Protein AF-X1Q9P7-F1 (afdb_monomer_lite)

Secondary structure (DSSP, 8-state):
----GGG-PBPSS-SSGGG-B----SHHHHHHHHHHHHHTT----EEEEEEEEEETTEEEEEEEEEE-SS--HHHHHHHHHHHHHHTTPPPPPP---PPPHHHHHHHHHTGGGGGG-------

Foldseek 3Di:
DPDDPQFWAADPDAPDPVRGTFAADCVVVQVVVVVVCVVVVNQFDWDKDWDWHDTPVDIDIDIDIDGGDDDDPVRVLVVQQVVCVVVVHPGDDDDDDDDDPVNVVVLCVVVVRPPPDPPPPDD

Radius of gyration: 16.16 Å; chains: 1; bounding box: 34×34×45 Å

Organism: NCBI:txid412755

pLDDT: mean 74.25, std 16.22, range [24.75, 91.44]

Structure (mmCIF, N/CA/C/O backbone):
data_AF-X1Q9P7-F1
#
_entry.id   AF-X1Q9P7-F1
#
loop_
_atom_site.group_PDB
_atom_site.id
_atom_site.type_symbol
_atom_site.label_atom_id
_atom_site.label_alt_id
_atom_site.label_comp_id
_atom_site.label_asym_id
_atom_site.label_entity_id
_atom_site.label_seq_id
_atom_site.pdbx_PDB_ins_code
_atom_site.Cartn_x
_atom_site.Cartn_y
_atom_site.Cartn_z
_atom_site.occupancy
_atom_site.B_iso_or_equiv
_atom_site.auth_seq_id
_atom_site.auth_comp_id
_atom_site.auth_asym_id
_atom_site.auth_atom_id
_atom_site.pdbx_PDB_model_num
ATOM 1 N N . MET A 1 1 ? 10.980 -0.391 3.085 1.00 47.94 1 MET A N 1
ATOM 2 C CA . MET A 1 1 ? 11.658 -1.113 1.998 1.00 47.94 1 MET A CA 1
ATOM 3 C C . MET A 1 1 ? 12.331 -0.069 1.119 1.00 47.94 1 MET A C 1
ATOM 5 O O . MET A 1 1 ? 11.633 0.663 0.432 1.00 47.94 1 MET A O 1
ATOM 9 N N . GLY A 1 2 ? 13.646 0.116 1.241 1.00 46.12 2 GLY A N 1
ATOM 10 C CA . GLY A 1 2 ? 14.415 0.877 0.255 1.00 46.12 2 GLY A CA 1
ATOM 11 C C . GLY A 1 2 ? 14.911 -0.133 -0.762 1.00 46.12 2 GLY A C 1
ATOM 12 O O . GLY A 1 2 ? 15.768 -0.938 -0.414 1.00 46.12 2 GLY A O 1
ATOM 13 N N . LEU A 1 3 ? 14.296 -0.173 -1.939 1.00 54.44 3 LEU A N 1
ATOM 14 C CA . LEU A 1 3 ? 14.710 -1.106 -2.983 1.00 54.44 3 LEU A CA 1
ATOM 15 C C . LEU A 1 3 ? 16.118 -0.744 -3.445 1.00 54.44 3 LEU A C 1
ATOM 17 O O . LEU A 1 3 ? 16.452 0.441 -3.556 1.00 54.44 3 LEU A O 1
ATOM 21 N N . ALA A 1 4 ? 16.950 -1.754 -3.689 1.00 57.12 4 ALA A N 1
ATOM 22 C CA . ALA A 1 4 ? 18.277 -1.504 -4.231 1.00 57.12 4 ALA A CA 1
ATOM 23 C C . ALA A 1 4 ? 18.129 -0.821 -5.606 1.00 57.12 4 ALA A C 1
ATOM 25 O O . ALA A 1 4 ? 17.187 -1.132 -6.331 1.00 57.12 4 ALA A O 1
ATOM 26 N N . PRO A 1 5 ? 19.050 0.057 -6.044 1.00 57.31 5 PRO A N 1
ATOM 27 C CA . PRO A 1 5 ? 18.948 0.719 -7.352 1.00 57.31 5 PRO A CA 1
ATOM 28 C C . PRO A 1 5 ? 18.779 -0.242 -8.543 1.00 57.31 5 PRO A C 1
ATOM 30 O O . PRO A 1 5 ? 18.247 0.144 -9.578 1.00 57.31 5 PRO A O 1
ATOM 33 N N . ARG A 1 6 ? 19.206 -1.505 -8.391 1.00 56.00 6 ARG A N 1
ATOM 34 C CA . ARG A 1 6 ? 19.027 -2.585 -9.377 1.00 56.00 6 ARG A CA 1
ATOM 35 C C . ARG A 1 6 ? 17.606 -3.151 -9.445 1.00 56.00 6 ARG A C 1
ATOM 37 O O . ARG A 1 6 ? 17.301 -3.851 -10.397 1.00 56.00 6 ARG A O 1
ATOM 44 N N . GLU A 1 7 ? 16.759 -2.864 -8.464 1.00 69.25 7 GLU A N 1
ATOM 45 C CA . GLU A 1 7 ? 15.365 -3.317 -8.369 1.00 69.25 7 GLU A CA 1
ATOM 46 C C . GLU A 1 7 ? 14.365 -2.268 -8.885 1.00 69.25 7 GLU A C 1
ATOM 48 O O . GLU A 1 7 ? 13.156 -2.477 -8.823 1.00 69.25 7 GLU A O 1
ATOM 53 N N . ILE A 1 8 ? 14.856 -1.140 -9.405 1.00 80.31 8 ILE A N 1
ATOM 54 C CA . ILE A 1 8 ? 14.037 -0.020 -9.869 1.00 80.31 8 ILE A CA 1
ATOM 55 C C . ILE A 1 8 ? 14.076 0.033 -11.398 1.00 80.31 8 ILE A C 1
ATOM 57 O O . ILE A 1 8 ? 15.144 0.145 -12.000 1.00 80.31 8 ILE A O 1
ATOM 61 N N . ILE A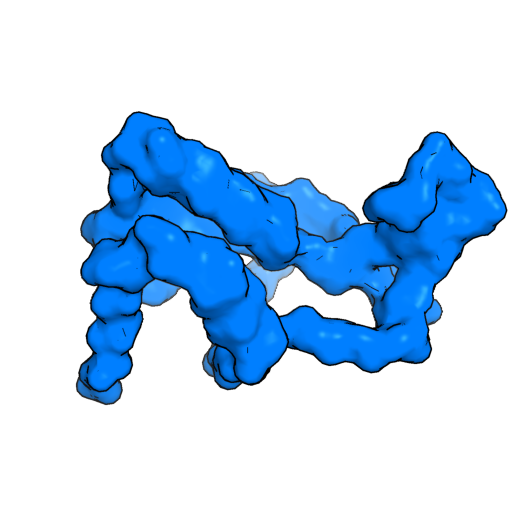 1 9 ? 12.906 -0.025 -12.035 1.00 84.56 9 ILE A N 1
ATOM 62 C CA . ILE A 1 9 ? 12.776 0.086 -13.494 1.00 84.56 9 ILE A CA 1
ATOM 63 C C . ILE A 1 9 ? 12.612 1.558 -13.869 1.00 84.56 9 ILE A C 1
ATOM 65 O O . ILE A 1 9 ? 11.731 2.228 -13.336 1.00 84.56 9 ILE A O 1
ATOM 69 N N . LYS A 1 10 ? 13.434 2.059 -14.796 1.00 86.44 10 LYS A N 1
ATOM 70 C CA . LYS A 1 10 ? 13.348 3.436 -15.304 1.00 86.44 10 LYS A CA 1
ATOM 71 C C . LYS A 1 10 ? 12.383 3.542 -16.485 1.00 86.44 10 LYS A C 1
ATOM 73 O O . LYS A 1 10 ? 12.292 2.628 -17.298 1.00 86.44 10 LYS A O 1
ATOM 78 N N . ILE A 1 11 ? 11.700 4.676 -16.590 1.00 84.75 11 ILE A N 1
ATOM 79 C CA . ILE A 1 11 ? 10.851 5.029 -17.730 1.00 84.75 11 ILE A CA 1
ATOM 80 C C . ILE A 1 11 ? 11.736 5.672 -18.801 1.00 84.75 11 ILE A C 1
ATOM 82 O O . ILE A 1 11 ? 12.499 6.588 -18.502 1.00 84.75 11 ILE A O 1
ATOM 86 N N . ALA A 1 12 ? 11.645 5.185 -20.041 1.00 80.38 12 ALA A N 1
ATOM 87 C CA . ALA A 1 12 ? 12.502 5.634 -21.141 1.00 80.38 12 ALA A CA 1
ATOM 88 C C . ALA A 1 12 ? 12.199 7.070 -21.607 1.00 80.38 12 ALA A C 1
ATOM 90 O O . ALA A 1 12 ? 13.109 7.776 -22.025 1.00 80.38 12 ALA A O 1
ATOM 91 N N . ASN A 1 13 ? 10.939 7.507 -21.507 1.00 84.12 13 ASN A N 1
ATOM 92 C CA . ASN A 1 13 ? 10.503 8.854 -21.880 1.00 84.12 13 ASN A CA 1
ATOM 93 C C . ASN A 1 13 ? 9.660 9.486 -20.758 1.00 84.12 13 ASN A C 1
ATOM 95 O O . ASN A 1 13 ? 8.427 9.464 -20.821 1.00 84.12 13 ASN A O 1
ATOM 99 N N . PRO A 1 14 ? 10.293 9.960 -19.674 1.00 80.56 14 PRO A N 1
ATOM 100 C CA . PRO A 1 14 ? 9.568 10.522 -18.549 1.00 80.56 14 PRO A CA 1
ATOM 101 C C . PRO A 1 14 ? 9.082 11.941 -18.853 1.00 80.56 14 PRO A C 1
ATOM 103 O O . PRO A 1 14 ? 9.829 12.770 -19.361 1.00 80.56 14 PRO A O 1
ATOM 106 N N . LEU A 1 15 ? 7.842 12.245 -18.465 1.00 78.56 15 LEU A N 1
ATOM 107 C CA . LEU A 1 15 ? 7.292 13.603 -18.573 1.00 78.56 15 LEU A CA 1
ATOM 108 C C . LEU A 1 15 ? 7.914 14.564 -17.544 1.00 78.56 15 LEU A C 1
ATOM 110 O O . LEU A 1 15 ? 7.925 15.773 -17.753 1.00 78.56 15 LEU A O 1
ATOM 114 N N . THR A 1 16 ? 8.428 14.036 -16.426 1.00 80.00 16 THR A N 1
ATOM 115 C CA . THR A 1 16 ? 9.111 14.797 -15.368 1.00 80.00 16 THR A CA 1
ATOM 116 C C . THR A 1 16 ? 10.189 13.945 -14.687 1.00 80.00 16 THR A C 1
ATOM 118 O O . THR A 1 16 ? 10.072 12.720 -14.641 1.00 80.00 16 THR A O 1
ATOM 121 N N . GLU A 1 17 ? 11.202 14.563 -14.063 1.00 72.81 17 GLU A N 1
ATOM 122 C CA . GLU A 1 17 ? 12.240 13.817 -13.322 1.00 72.81 17 GLU A CA 1
ATOM 123 C C . GLU A 1 17 ? 11.685 12.987 -12.155 1.00 72.81 17 GLU A C 1
ATOM 125 O O . GLU A 1 17 ? 12.236 11.944 -11.816 1.00 72.81 17 GLU A O 1
ATOM 130 N N . LYS A 1 18 ? 10.567 13.413 -11.553 1.00 68.62 18 LYS A N 1
ATOM 131 C CA . LYS A 1 18 ? 9.898 12.676 -10.467 1.00 68.62 18 LYS A CA 1
ATOM 132 C C . LYS A 1 18 ? 9.107 11.459 -10.965 1.00 68.62 18 LYS A C 1
ATOM 134 O O . LYS A 1 18 ? 8.717 10.624 -10.154 1.00 68.62 18 LYS A O 1
ATOM 139 N N . GLN A 1 19 ? 8.871 11.353 -12.272 1.00 71.75 19 GLN A N 1
ATOM 140 C CA . GLN A 1 19 ? 8.162 10.256 -12.938 1.00 71.75 19 GLN A CA 1
ATOM 141 C C . GLN A 1 19 ? 9.109 9.474 -13.858 1.00 71.75 19 GLN A C 1
ATOM 143 O O . GLN A 1 19 ? 8.739 9.064 -14.954 1.00 71.75 19 GLN A O 1
ATOM 148 N N . ASN A 1 20 ? 10.356 9.289 -13.429 1.00 82.06 20 ASN A N 1
ATOM 149 C CA . ASN A 1 20 ? 11.380 8.597 -14.208 1.00 82.06 20 ASN A CA 1
ATOM 150 C C . ASN A 1 20 ? 11.498 7.102 -13.895 1.00 82.06 20 ASN A C 1
ATOM 152 O O . ASN A 1 20 ? 12.359 6.432 -14.466 1.00 82.06 20 ASN A O 1
ATOM 156 N N . VAL A 1 21 ? 10.652 6.567 -13.011 1.00 86.19 21 VAL A N 1
ATOM 157 C CA . VAL A 1 21 ? 10.672 5.161 -12.599 1.00 86.19 21 VAL A CA 1
ATOM 158 C C . VAL A 1 21 ? 9.274 4.562 -12.542 1.00 86.19 21 VAL A C 1
ATOM 160 O O . VAL A 1 21 ? 8.309 5.225 -12.161 1.00 86.19 21 VAL A O 1
ATOM 163 N N . MET A 1 22 ? 9.176 3.282 -12.890 1.00 88.31 22 MET A N 1
ATOM 164 C CA . MET A 1 22 ? 7.976 2.484 -12.673 1.00 88.31 22 MET A CA 1
ATOM 165 C C . MET A 1 22 ? 7.749 2.319 -11.174 1.00 88.31 22 MET A C 1
ATOM 167 O O . MET A 1 22 ? 8.697 2.157 -10.403 1.00 88.31 22 MET A O 1
ATOM 171 N N . ARG A 1 23 ? 6.482 2.336 -10.760 1.00 88.00 23 ARG A N 1
ATOM 172 C CA . ARG A 1 23 ? 6.101 2.255 -9.350 1.00 88.00 23 ARG A CA 1
ATOM 173 C C . ARG A 1 23 ? 6.486 0.896 -8.758 1.00 88.00 23 ARG A C 1
ATOM 175 O O . ARG A 1 23 ? 5.899 -0.111 -9.147 1.00 88.00 23 ARG A O 1
ATOM 182 N N . PRO A 1 24 ? 7.381 0.833 -7.764 1.00 85.06 24 PRO A N 1
ATOM 183 C CA . PRO A 1 24 ? 7.844 -0.461 -7.286 1.00 85.06 24 PRO A CA 1
ATOM 184 C C . PRO A 1 24 ? 7.144 -0.918 -5.992 1.00 85.06 24 PRO A C 1
ATOM 186 O O . PRO A 1 24 ? 7.341 -2.033 -5.524 1.00 85.06 24 PRO A O 1
ATOM 189 N N . SER A 1 25 ? 6.314 -0.058 -5.394 1.00 85.00 25 SER A N 1
ATOM 190 C CA . SER A 1 25 ? 5.507 -0.360 -4.210 1.00 85.00 25 SER A CA 1
ATOM 191 C C . SER A 1 25 ? 4.292 0.567 -4.135 1.00 85.00 25 SER A C 1
ATOM 193 O O . SER A 1 25 ? 4.351 1.715 -4.590 1.00 85.00 25 SER A O 1
ATOM 195 N N . LEU A 1 26 ? 3.201 0.101 -3.518 1.00 87.25 26 LEU A N 1
ATOM 196 C CA . LEU A 1 26 ? 2.043 0.948 -3.223 1.00 87.25 26 LEU A CA 1
ATOM 197 C C . LEU A 1 26 ? 2.267 1.874 -2.017 1.00 87.25 26 LEU A C 1
ATOM 199 O O . LEU A 1 26 ? 1.701 2.965 -1.975 1.00 87.25 26 LEU A O 1
ATOM 203 N N . ILE A 1 27 ? 3.167 1.490 -1.103 1.00 86.56 27 ILE A N 1
ATOM 204 C CA . ILE A 1 27 ? 3.385 2.135 0.201 1.00 86.56 27 ILE A CA 1
ATOM 205 C C . ILE A 1 27 ? 3.594 3.658 0.130 1.00 86.56 27 ILE A C 1
ATOM 207 O O . ILE A 1 27 ? 2.976 4.353 0.931 1.00 86.56 27 ILE A O 1
ATOM 211 N N . PRO A 1 28 ? 4.389 4.232 -0.798 1.00 85.06 28 PRO A N 1
ATOM 212 C CA . PRO A 1 28 ? 4.553 5.686 -0.853 1.00 85.06 28 PRO A CA 1
ATOM 213 C C . PRO A 1 28 ? 3.240 6.443 -1.104 1.00 85.06 28 PRO A C 1
ATOM 215 O O . PRO A 1 28 ? 3.023 7.497 -0.514 1.00 85.06 28 PRO A O 1
ATOM 218 N N . GLY A 1 29 ? 2.360 5.902 -1.955 1.00 87.44 29 GLY A N 1
ATOM 219 C CA . GLY A 1 29 ? 1.047 6.491 -2.241 1.00 87.44 29 GLY A CA 1
ATOM 220 C C . GLY A 1 29 ? 0.132 6.446 -1.020 1.00 87.44 29 GLY A C 1
ATOM 221 O O . GLY A 1 29 ? -0.412 7.472 -0.618 1.00 87.44 29 GLY A O 1
ATOM 222 N N . LEU A 1 30 ? 0.066 5.282 -0.370 1.00 88.69 30 LEU A N 1
ATOM 223 C CA . LEU A 1 30 ? -0.685 5.083 0.871 1.00 88.69 30 LEU A CA 1
ATOM 224 C C . LEU A 1 30 ? -0.205 6.008 1.997 1.00 88.69 30 LEU A C 1
ATOM 226 O O . LEU A 1 30 ? -1.019 6.650 2.651 1.00 88.69 30 LEU A O 1
ATOM 230 N N . LEU A 1 31 ? 1.109 6.152 2.192 1.00 86.62 31 LEU A N 1
ATOM 231 C CA . LEU A 1 31 ? 1.654 7.054 3.210 1.00 86.62 31 LEU A CA 1
ATOM 232 C C . LEU A 1 31 ? 1.372 8.526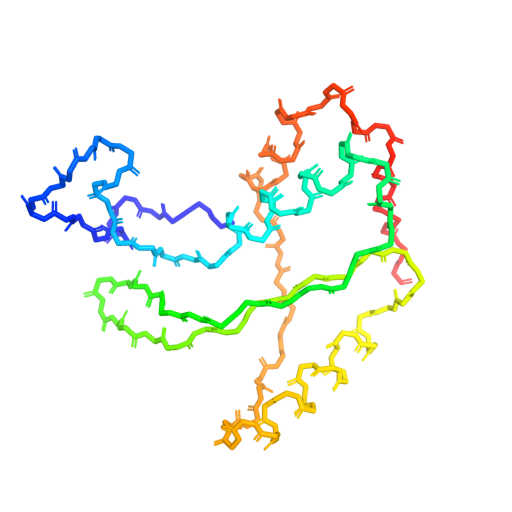 2.903 1.00 86.62 31 LEU A C 1
ATOM 234 O O . LEU A 1 31 ? 1.061 9.282 3.819 1.00 86.62 31 LEU A O 1
ATOM 238 N N . ASN A 1 32 ? 1.445 8.942 1.636 1.00 87.50 32 ASN A N 1
ATOM 239 C CA . ASN A 1 32 ? 1.053 10.297 1.253 1.00 87.50 32 ASN A CA 1
ATOM 240 C C . ASN A 1 32 ? -0.431 10.554 1.556 1.00 87.50 32 ASN A C 1
ATOM 242 O O . ASN A 1 32 ? -0.762 11.629 2.048 1.00 87.50 32 ASN A O 1
ATOM 246 N N . ASN A 1 33 ? -1.309 9.577 1.299 1.00 90.12 33 ASN A N 1
ATOM 247 C CA . ASN A 1 33 ? -2.734 9.671 1.622 1.00 90.12 33 ASN A CA 1
ATOM 248 C C . ASN A 1 33 ? -2.971 9.754 3.141 1.00 90.12 33 ASN A C 1
ATOM 250 O O . ASN A 1 33 ? -3.736 10.604 3.596 1.00 90.12 33 ASN A O 1
ATOM 254 N N . LEU A 1 34 ? -2.264 8.930 3.921 1.00 86.38 34 LEU A N 1
ATOM 255 C CA . LEU A 1 34 ? -2.300 8.971 5.382 1.00 86.38 34 LEU A CA 1
ATOM 256 C C . LEU A 1 34 ? -1.882 10.346 5.911 1.00 86.38 34 LEU A C 1
ATOM 258 O O . LEU A 1 34 ? -2.636 10.973 6.647 1.00 86.38 34 LEU A O 1
ATOM 262 N N . ILE A 1 35 ? -0.703 10.832 5.509 1.00 85.56 35 ILE A N 1
ATOM 263 C CA . ILE A 1 35 ? -0.181 12.139 5.930 1.00 85.56 35 ILE A CA 1
ATOM 264 C C . ILE A 1 35 ? -1.161 13.246 5.536 1.00 85.56 35 ILE A C 1
ATOM 266 O O . ILE A 1 35 ? -1.483 14.101 6.351 1.00 85.56 35 ILE A O 1
ATOM 270 N N . HIS A 1 36 ? -1.684 13.214 4.309 1.00 89.06 36 HIS A N 1
ATOM 271 C CA . HIS A 1 36 ? -2.659 14.201 3.860 1.00 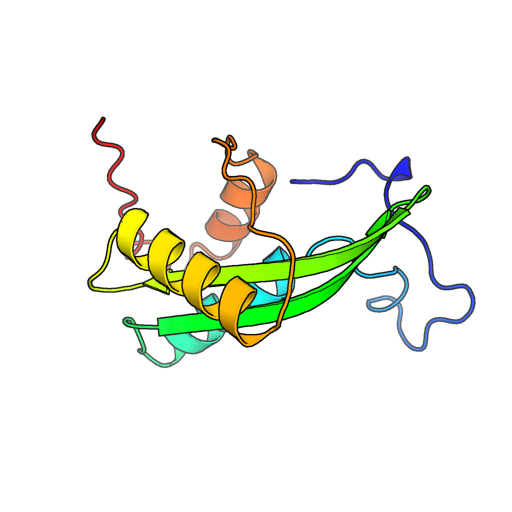89.06 36 HIS A CA 1
ATOM 272 C C . HIS A 1 36 ? -3.894 14.248 4.768 1.00 89.06 36 HIS A C 1
ATOM 274 O O . HIS A 1 36 ? -4.272 15.329 5.207 1.00 89.06 36 HIS A O 1
ATOM 280 N N . ASN A 1 37 ? -4.487 13.096 5.094 1.00 88.50 37 ASN A N 1
ATOM 281 C CA . ASN A 1 37 ? -5.661 13.036 5.965 1.00 88.50 37 ASN A CA 1
ATOM 282 C C . ASN A 1 37 ? -5.362 13.501 7.393 1.00 88.50 37 ASN A C 1
ATOM 284 O O . ASN A 1 37 ? -6.137 14.268 7.964 1.00 88.50 37 ASN A O 1
ATOM 288 N N . LEU A 1 38 ? -4.224 13.093 7.954 1.00 84.50 38 LEU A N 1
ATOM 289 C CA . LEU A 1 38 ? -3.820 13.517 9.292 1.00 84.50 38 LEU A CA 1
ATOM 290 C C . LEU A 1 38 ? -3.643 15.032 9.383 1.00 84.50 38 LEU A C 1
ATOM 292 O O . LEU A 1 38 ? -4.077 15.635 10.364 1.00 84.50 38 LEU A O 1
ATOM 296 N N . ASN A 1 39 ? -3.088 15.649 8.341 1.00 87.12 39 ASN A N 1
ATOM 297 C CA . ASN A 1 39 ? -2.879 17.095 8.283 1.00 87.12 39 ASN A CA 1
ATOM 298 C C . ASN A 1 39 ? -4.199 17.869 8.120 1.00 87.12 39 ASN A C 1
ATOM 300 O O . ASN A 1 39 ? -4.249 19.059 8.413 1.00 87.12 39 ASN A O 1
ATOM 304 N N . GLN A 1 40 ? -5.276 17.194 7.704 1.00 91.44 40 GLN A N 1
ATOM 305 C CA . GLN A 1 40 ? -6.648 17.718 7.707 1.00 91.44 40 GLN A CA 1
ATOM 306 C C . GLN A 1 40 ? -7.402 17.407 9.017 1.00 91.44 40 GLN A C 1
ATOM 308 O O . GLN A 1 40 ? -8.588 17.696 9.131 1.00 91.44 40 GLN A O 1
ATOM 313 N N . GLY A 1 41 ? -6.739 16.807 10.013 1.00 87.44 41 GLY A N 1
ATOM 314 C CA . GLY A 1 41 ? -7.339 16.446 11.300 1.00 87.44 41 GLY A CA 1
ATOM 315 C C . GLY A 1 41 ? -8.066 15.097 11.319 1.00 87.44 41 GLY A C 1
ATOM 316 O O . GLY A 1 41 ? -8.550 14.692 12.377 1.00 87.44 41 GLY A O 1
ATOM 317 N N . ASN A 1 42 ? -8.094 14.359 10.206 1.00 87.75 42 ASN A N 1
ATOM 318 C CA . ASN A 1 42 ? -8.741 13.051 10.121 1.00 87.75 42 ASN A CA 1
ATOM 319 C C . ASN A 1 42 ? -7.828 11.964 10.703 1.00 87.75 42 ASN A C 1
ATOM 321 O O . ASN A 1 42 ? -6.927 11.464 10.031 1.00 87.75 42 ASN A O 1
ATOM 325 N N . SER A 1 43 ? -8.057 11.585 11.963 1.00 81.75 43 SER A N 1
ATOM 326 C CA . SER A 1 43 ? -7.273 10.547 12.652 1.00 81.75 43 SER A CA 1
ATOM 327 C C . SER A 1 43 ? -7.795 9.123 12.459 1.00 81.75 43 SER A C 1
ATOM 329 O O . SER A 1 43 ? -7.073 8.172 12.760 1.00 81.75 43 SER A O 1
ATOM 331 N N . VAL A 1 44 ? -9.025 8.959 11.968 1.00 87.19 44 VAL A N 1
ATOM 332 C CA . VAL A 1 44 ? -9.635 7.655 11.670 1.00 87.19 44 VAL A CA 1
ATOM 333 C C . VAL A 1 44 ? -9.762 7.524 10.159 1.00 87.19 44 VAL A C 1
ATOM 335 O O . VAL A 1 44 ? -10.625 8.145 9.546 1.00 87.19 44 VAL A O 1
ATOM 338 N N . VAL A 1 45 ? -8.863 6.753 9.555 1.00 84.69 45 VAL A N 1
ATOM 339 C CA . VAL A 1 45 ? -8.747 6.612 8.103 1.00 84.69 45 VAL A CA 1
ATOM 340 C C . VAL A 1 45 ? -8.603 5.135 7.783 1.00 84.69 45 VAL A C 1
ATOM 342 O O . VAL A 1 45 ? -7.717 4.462 8.304 1.00 84.69 45 VAL A O 1
ATOM 345 N N . LYS A 1 46 ? -9.482 4.629 6.920 1.00 86.44 46 LYS A N 1
ATOM 346 C CA . LYS A 1 46 ? -9.467 3.248 6.433 1.00 86.44 46 LYS A CA 1
ATOM 347 C C . LYS A 1 46 ? -9.465 3.312 4.916 1.00 86.44 46 LYS A C 1
ATOM 349 O O . LYS A 1 46 ? -10.475 3.672 4.319 1.00 86.44 46 LYS A O 1
ATOM 354 N N . VAL A 1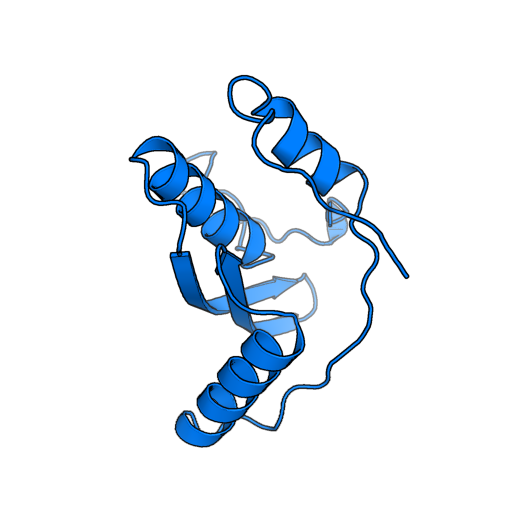 47 ? -8.323 3.038 4.297 1.00 86.50 47 VAL A N 1
ATOM 355 C CA . VAL A 1 47 ? -8.183 3.117 2.839 1.00 86.50 47 VAL A CA 1
ATOM 356 C C . VAL A 1 47 ? -7.378 1.946 2.311 1.00 86.50 47 VAL A C 1
ATOM 358 O O . VAL A 1 47 ? -6.466 1.436 2.966 1.00 86.50 47 VAL A O 1
ATOM 361 N N . PHE A 1 48 ? -7.710 1.555 1.088 1.00 87.88 48 PHE A N 1
ATOM 362 C CA . PHE A 1 48 ? -6.976 0.568 0.321 1.00 87.88 48 PHE A CA 1
ATOM 363 C C . PHE A 1 48 ? -6.662 1.112 -1.070 1.00 87.88 48 PHE A C 1
ATOM 365 O O . PHE A 1 48 ? -7.282 2.054 -1.559 1.00 87.88 48 PHE A O 1
ATOM 372 N N . GLU A 1 49 ? -5.676 0.499 -1.704 1.00 87.38 49 GLU A N 1
ATOM 373 C CA . GLU A 1 49 ? -5.242 0.797 -3.052 1.00 87.38 49 GLU A CA 1
ATOM 374 C C . GLU A 1 49 ? -4.935 -0.509 -3.783 1.00 87.38 49 GLU A C 1
ATOM 376 O O . GLU A 1 49 ? -4.170 -1.341 -3.291 1.00 87.38 49 GLU A O 1
ATOM 381 N N . LEU A 1 50 ? -5.506 -0.663 -4.977 1.00 86.81 50 LEU A N 1
ATOM 382 C CA . LEU A 1 50 ? -5.199 -1.739 -5.912 1.00 86.81 50 LEU A CA 1
ATOM 383 C C . LEU A 1 50 ? -4.437 -1.150 -7.100 1.00 86.81 50 LEU A C 1
ATOM 385 O O . LEU A 1 50 ? -4.880 -0.180 -7.714 1.00 86.81 50 LEU A O 1
ATOM 389 N N . GLY A 1 51 ? -3.293 -1.728 -7.448 1.00 87.19 51 GLY A N 1
ATOM 390 C CA . GLY A 1 51 ? -2.491 -1.215 -8.553 1.00 87.19 51 GLY A CA 1
ATOM 391 C C . GLY A 1 51 ? -1.386 -2.162 -8.988 1.00 87.19 51 GLY A C 1
ATOM 392 O O . GLY A 1 51 ? -1.119 -3.177 -8.348 1.00 87.19 51 GLY A O 1
ATOM 393 N N . ARG A 1 52 ? -0.722 -1.825 -10.093 1.00 88.50 52 ARG A N 1
ATOM 394 C CA . ARG A 1 52 ? 0.428 -2.590 -10.582 1.00 88.50 52 ARG A CA 1
ATOM 395 C C . ARG A 1 52 ? 1.715 -2.093 -9.934 1.00 88.50 52 ARG A C 1
ATOM 397 O O . ARG A 1 52 ? 1.952 -0.886 -9.857 1.00 88.50 52 ARG A O 1
ATOM 404 N N . VAL A 1 53 ? 2.540 -3.031 -9.481 1.00 88.19 53 VAL A N 1
ATOM 405 C CA . VAL A 1 53 ? 3.902 -2.763 -9.011 1.00 88.19 53 VAL A CA 1
ATOM 406 C C . VAL A 1 53 ? 4.907 -3.514 -9.868 1.00 88.19 53 VAL A C 1
ATOM 408 O O . VAL A 1 53 ? 4.638 -4.613 -10.361 1.00 88.19 53 VAL A O 1
ATOM 411 N N . PHE A 1 54 ? 6.070 -2.898 -10.045 1.00 88.19 54 PHE A N 1
ATOM 412 C CA . PHE A 1 54 ? 7.065 -3.334 -11.012 1.00 88.19 54 PHE A CA 1
ATOM 413 C C . PHE A 1 54 ? 8.404 -3.602 -10.334 1.00 88.19 54 PHE A C 1
ATOM 415 O O . PHE A 1 54 ? 8.911 -2.791 -9.563 1.00 88.19 54 PHE A O 1
ATOM 422 N N . SER A 1 55 ? 8.989 -4.740 -10.682 1.00 87.50 55 SER A N 1
ATOM 423 C CA . SER A 1 55 ? 10.361 -5.129 -10.367 1.00 87.50 55 SER A CA 1
ATOM 424 C C . SER A 1 55 ? 11.032 -5.607 -11.659 1.00 87.50 55 SER A C 1
ATOM 426 O O . SER A 1 55 ? 10.319 -6.005 -12.583 1.00 87.50 55 SER A O 1
ATOM 428 N N . PRO A 1 56 ? 12.373 -5.647 -11.755 1.00 85.25 56 PRO A N 1
ATOM 429 C CA . PRO A 1 56 ? 13.065 -5.966 -13.006 1.00 85.25 56 PRO A CA 1
ATOM 430 C C . PRO A 1 56 ? 12.664 -7.299 -13.643 1.00 85.25 56 PRO A C 1
ATOM 432 O O . PRO A 1 56 ? 12.858 -7.488 -14.837 1.00 85.25 56 PRO A O 1
ATOM 435 N N . ARG A 1 57 ? 12.147 -8.242 -12.847 1.00 84.56 57 ARG A N 1
ATOM 436 C CA . ARG A 1 57 ? 11.785 -9.592 -13.296 1.00 84.56 57 ARG A CA 1
ATOM 437 C C . ARG A 1 57 ? 10.286 -9.869 -13.272 1.00 84.56 57 ARG A C 1
ATOM 439 O O . ARG A 1 57 ? 9.878 -10.949 -13.684 1.00 84.56 57 ARG A O 1
ATOM 446 N N . ARG A 1 58 ? 9.473 -8.958 -12.731 1.00 84.50 58 ARG A N 1
ATOM 447 C CA . ARG A 1 58 ? 8.058 -9.230 -12.477 1.00 84.50 58 ARG A CA 1
ATOM 448 C C . ARG A 1 58 ? 7.230 -7.958 -12.442 1.00 84.50 58 ARG A C 1
ATOM 450 O O . ARG A 1 58 ? 7.555 -7.014 -11.722 1.00 84.50 58 ARG A O 1
ATOM 457 N N . GLU A 1 59 ? 6.112 -8.017 -13.146 1.00 88.19 59 GLU A N 1
ATOM 458 C CA . GLU A 1 59 ? 4.952 -7.162 -12.949 1.00 88.19 59 GLU A CA 1
ATOM 459 C C . GLU A 1 59 ? 3.902 -7.950 -12.164 1.00 88.19 59 GLU A C 1
ATOM 461 O O . GLU A 1 59 ? 3.676 -9.137 -12.416 1.00 88.19 59 GLU A O 1
ATOM 466 N N . GLN A 1 60 ? 3.283 -7.311 -11.178 1.00 85.06 60 GLN A N 1
ATOM 467 C CA . GLN A 1 60 ? 2.235 -7.944 -10.390 1.00 85.06 60 GLN A CA 1
ATOM 468 C C . GLN A 1 60 ? 1.195 -6.924 -9.946 1.00 85.06 60 GLN A C 1
ATOM 470 O O . GLN A 1 60 ? 1.519 -5.777 -9.631 1.00 85.06 60 GLN A O 1
ATOM 475 N N . THR A 1 61 ? -0.056 -7.369 -9.874 1.00 84.25 61 THR A N 1
ATOM 476 C CA . THR A 1 61 ? -1.089 -6.662 -9.121 1.00 84.25 61 THR A CA 1
ATOM 477 C C . THR A 1 61 ? -0.739 -6.736 -7.638 1.00 84.25 61 THR A C 1
ATOM 479 O O . THR A 1 61 ? -0.397 -7.800 -7.120 1.00 84.25 61 THR A O 1
ATOM 482 N N . ALA A 1 62 ? -0.804 -5.598 -6.963 1.00 84.19 62 ALA A N 1
ATOM 483 C CA . ALA A 1 62 ? -0.671 -5.480 -5.525 1.00 84.19 62 ALA A CA 1
ATOM 484 C C . ALA A 1 62 ? -1.930 -4.822 -4.959 1.00 84.19 62 ALA A C 1
ATOM 486 O O . ALA A 1 62 ? -2.494 -3.919 -5.577 1.00 84.19 62 ALA A O 1
ATOM 487 N N . LEU A 1 63 ? -2.325 -5.272 -3.772 1.00 84.94 63 LEU A N 1
ATOM 488 C CA . LEU A 1 63 ? -3.303 -4.625 -2.910 1.00 84.94 63 LEU A CA 1
ATOM 489 C C . LEU A 1 63 ? -2.547 -4.143 -1.671 1.00 84.94 63 LEU A C 1
ATOM 491 O O . LEU A 1 63 ? -1.794 -4.906 -1.065 1.00 84.94 63 LEU A O 1
ATOM 495 N N . GLY A 1 64 ? -2.700 -2.873 -1.322 1.00 84.56 64 GLY A N 1
ATOM 496 C CA . GLY A 1 64 ? -2.147 -2.303 -0.101 1.00 84.56 64 GLY A CA 1
ATOM 497 C C . GLY A 1 64 ? -3.231 -1.546 0.644 1.00 84.56 64 GLY A C 1
ATOM 498 O O . GLY A 1 64 ? -4.073 -0.915 0.021 1.00 84.56 64 GLY A O 1
ATOM 499 N N . ALA A 1 65 ? -3.215 -1.599 1.967 1.00 84.94 65 ALA A N 1
ATOM 500 C CA . ALA A 1 65 ? -4.189 -0.906 2.797 1.00 84.94 65 ALA A CA 1
ATOM 501 C C . ALA A 1 65 ? -3.539 -0.421 4.090 1.00 84.94 65 ALA A C 1
ATOM 503 O O . ALA A 1 65 ? -2.501 -0.943 4.507 1.00 84.94 65 ALA A O 1
ATOM 504 N N . PHE A 1 66 ? -4.153 0.575 4.719 1.00 84.25 66 PHE A N 1
ATOM 505 C CA . PHE A 1 66 ? -3.850 0.945 6.095 1.00 84.25 66 PHE A CA 1
ATOM 506 C C . PHE A 1 66 ? -5.130 1.333 6.832 1.00 84.25 66 PHE A C 1
ATOM 508 O O . PHE A 1 66 ? -6.098 1.806 6.229 1.00 84.25 66 PHE A O 1
ATOM 515 N N . LEU A 1 67 ? -5.108 1.134 8.147 1.00 84.69 67 LEU A N 1
ATOM 516 C CA . LEU A 1 67 ? -6.140 1.597 9.060 1.00 84.69 67 LEU A CA 1
ATOM 517 C C . LEU A 1 67 ? -5.497 2.447 10.153 1.00 84.69 67 LEU A C 1
ATOM 519 O O . LEU A 1 67 ? -4.411 2.130 10.641 1.00 84.69 67 LEU A O 1
ATOM 523 N N . THR A 1 68 ? -6.185 3.513 10.541 1.00 81.69 68 THR A N 1
ATOM 524 C CA . THR A 1 68 ? -5.907 4.290 11.750 1.00 81.69 68 THR A CA 1
ATOM 525 C C . THR A 1 68 ? -7.182 4.457 12.572 1.00 81.69 68 THR A C 1
ATOM 527 O O . THR A 1 68 ? -8.287 4.425 12.027 1.00 81.69 68 THR A O 1
ATOM 530 N N . GLY A 1 69 ? -7.032 4.674 13.880 1.00 81.19 69 GLY A N 1
ATOM 531 C CA . GLY A 1 69 ? -8.154 4.749 14.817 1.00 81.19 69 GLY A CA 1
ATOM 532 C C . GLY A 1 69 ? -8.430 3.402 15.477 1.00 81.19 69 GLY A C 1
ATOM 533 O O . GLY A 1 69 ? -7.492 2.686 15.817 1.00 81.19 69 GLY A O 1
ATOM 534 N N . GLU A 1 70 ? -9.708 3.081 15.671 1.00 73.50 70 GLU A N 1
ATOM 535 C CA . GLU A 1 70 ? -10.132 1.802 16.242 1.00 73.50 70 GLU A CA 1
ATOM 536 C C . GLU A 1 70 ? -10.073 0.681 15.194 1.00 73.50 70 GLU A C 1
ATOM 538 O O . GLU A 1 70 ? -10.648 0.784 14.100 1.00 73.50 70 GLU A O 1
ATOM 543 N N . GLY A 1 71 ? -9.349 -0.377 15.555 1.00 71.94 71 GLY A N 1
ATOM 544 C CA . GLY A 1 71 ? -9.156 -1.593 14.778 1.00 71.94 71 GLY A CA 1
ATOM 545 C C . GLY A 1 71 ? -7.743 -2.147 14.954 1.00 71.94 71 GLY A C 1
ATOM 546 O O . GLY A 1 71 ? -6.790 -1.391 15.155 1.00 71.94 71 GLY A O 1
ATOM 547 N N . ASP A 1 72 ? -7.603 -3.462 14.892 1.00 78.31 72 ASP A N 1
ATOM 548 C CA . ASP A 1 72 ? -6.325 -4.153 15.003 1.00 78.31 72 ASP A CA 1
ATOM 549 C C . ASP A 1 72 ? -5.890 -4.792 13.670 1.00 78.31 72 ASP A C 1
ATOM 551 O O . ASP A 1 72 ? -6.440 -4.548 12.589 1.00 78.31 72 ASP A O 1
ATOM 555 N N . ILE A 1 73 ? -4.820 -5.584 13.720 1.00 75.75 73 ILE A N 1
ATOM 556 C CA . ILE A 1 73 ? -4.296 -6.273 12.539 1.00 75.75 73 ILE A CA 1
ATOM 557 C C . ILE A 1 73 ? -5.263 -7.336 11.993 1.00 75.75 73 ILE A C 1
ATOM 559 O O . ILE A 1 73 ? -5.214 -7.642 10.800 1.00 75.75 73 ILE A O 1
ATOM 563 N N . TYR A 1 74 ? -6.139 -7.890 12.833 1.00 82.62 74 TYR A N 1
ATOM 564 C CA . TYR A 1 74 ? -7.136 -8.879 12.439 1.00 82.62 74 TYR A CA 1
ATOM 565 C C . TYR A 1 74 ? -8.308 -8.222 11.713 1.00 82.62 74 TYR A C 1
ATOM 567 O O . TYR A 1 74 ? -8.766 -8.778 10.716 1.00 82.62 74 TYR A O 1
ATOM 575 N N . ASP A 1 75 ? -8.711 -7.012 12.111 1.00 83.12 75 ASP A N 1
ATOM 576 C CA . ASP A 1 75 ? -9.684 -6.217 11.350 1.00 83.12 75 ASP A CA 1
ATOM 577 C C . ASP A 1 75 ? -9.172 -5.927 9.934 1.00 83.12 75 ASP A C 1
ATOM 579 O O . ASP A 1 75 ? -9.874 -6.130 8.939 1.00 83.12 75 ASP A O 1
ATOM 583 N N . LEU A 1 76 ? -7.905 -5.510 9.821 1.00 82.06 76 LEU A N 1
ATOM 584 C CA . LEU A 1 76 ? -7.264 -5.280 8.526 1.00 82.06 76 LEU A CA 1
ATOM 585 C C . LEU A 1 76 ? -7.192 -6.567 7.694 1.00 82.06 76 LEU A C 1
ATOM 587 O O . LEU A 1 76 ? -7.457 -6.541 6.492 1.00 82.06 76 LEU A O 1
ATOM 591 N N . LYS A 1 77 ? -6.838 -7.692 8.322 1.00 84.25 77 LYS A N 1
ATOM 592 C CA . LYS A 1 77 ? -6.799 -9.001 7.665 1.00 84.25 77 LYS A CA 1
ATOM 593 C C . LYS A 1 77 ? -8.175 -9.376 7.110 1.00 84.25 77 LYS A C 1
ATOM 595 O O . LYS A 1 77 ? -8.254 -9.724 5.936 1.00 84.25 77 LYS A O 1
ATOM 600 N N . GLY A 1 78 ? -9.233 -9.244 7.911 1.00 84.94 78 GLY A N 1
ATOM 601 C CA . GLY A 1 78 ? -10.602 -9.554 7.497 1.00 84.94 78 GLY A CA 1
ATOM 602 C C . GLY A 1 78 ? -11.063 -8.702 6.315 1.00 84.94 78 GLY A C 1
ATOM 603 O O . GLY A 1 78 ? -11.612 -9.231 5.352 1.00 84.94 78 GLY A O 1
ATOM 604 N N . ILE A 1 79 ? -10.753 -7.401 6.329 1.00 84.12 79 ILE A N 1
ATOM 605 C CA . ILE A 1 79 ? -11.036 -6.501 5.200 1.00 84.12 79 ILE A CA 1
ATOM 606 C C . ILE A 1 79 ? -10.289 -6.948 3.936 1.00 84.12 79 ILE A C 1
ATOM 608 O O . ILE A 1 79 ? -10.874 -6.988 2.857 1.00 84.12 79 ILE A O 1
ATOM 612 N N . LEU A 1 80 ? -9.003 -7.293 4.047 1.00 83.44 80 LEU A N 1
ATOM 613 C CA . LEU A 1 80 ? -8.212 -7.753 2.902 1.00 83.44 80 LEU A CA 1
ATOM 614 C C . LEU A 1 80 ? -8.713 -9.091 2.344 1.00 83.44 80 LEU A C 1
ATOM 616 O O . LEU A 1 80 ? -8.721 -9.272 1.130 1.00 83.44 80 LEU A O 1
ATOM 620 N N . GLU A 1 81 ? -9.133 -10.018 3.205 1.00 85.31 81 GLU A N 1
ATOM 621 C CA . GLU A 1 81 ? -9.711 -11.300 2.791 1.00 85.31 81 GLU A CA 1
ATOM 622 C C . GLU A 1 81 ? -11.038 -11.098 2.053 1.00 85.31 81 GLU A C 1
ATOM 624 O O . GLU A 1 81 ? -11.180 -11.608 0.942 1.00 85.31 81 GLU A O 1
ATOM 629 N N . ALA A 1 82 ? -11.944 -10.282 2.604 1.00 86.50 82 ALA A N 1
ATOM 630 C CA . ALA A 1 82 ? -13.222 -9.951 1.973 1.00 86.50 82 ALA A CA 1
ATOM 631 C C . ALA A 1 82 ? -13.033 -9.271 0.606 1.00 86.50 82 ALA A C 1
ATOM 633 O O . ALA A 1 82 ? -13.678 -9.645 -0.369 1.00 86.50 82 ALA A O 1
ATOM 634 N N . LEU A 1 83 ? -12.088 -8.328 0.502 1.00 83.12 83 LEU A N 1
ATOM 635 C CA . LEU A 1 83 ? -11.760 -7.678 -0.770 1.00 83.12 83 LEU A CA 1
ATOM 636 C C . LEU A 1 83 ? -11.202 -8.666 -1.798 1.00 83.12 83 LEU A C 1
ATOM 638 O O . LEU A 1 83 ? -11.533 -8.577 -2.977 1.00 83.12 83 LEU A O 1
ATOM 642 N N . CYS A 1 84 ? -10.338 -9.598 -1.392 1.00 84.50 84 CYS A N 1
ATOM 643 C CA . CYS A 1 84 ? -9.826 -10.611 -2.311 1.00 84.50 84 CYS A CA 1
ATOM 644 C C . CYS A 1 84 ? -10.933 -11.553 -2.796 1.00 84.50 84 CYS A C 1
ATOM 646 O O . CYS A 1 84 ? -10.961 -11.867 -3.984 1.00 84.50 84 CYS A O 1
ATOM 648 N N . GLU A 1 85 ? -11.844 -11.961 -1.913 1.00 87.00 85 GLU A N 1
ATOM 649 C CA . GLU A 1 85 ? -13.002 -12.782 -2.270 1.00 87.00 85 GLU A CA 1
ATOM 650 C C . GLU A 1 85 ? -13.919 -12.058 -3.265 1.00 87.00 85 GLU A C 1
ATOM 652 O O . GLU A 1 85 ? -14.196 -12.586 -4.343 1.00 87.00 85 GLU A O 1
ATOM 657 N N . GLU A 1 86 ? -14.310 -10.820 -2.961 1.00 88.19 86 GLU A N 1
ATOM 658 C CA . GLU A 1 86 ? -15.214 -10.021 -3.796 1.00 88.19 86 GLU A CA 1
ATOM 659 C C . GLU A 1 86 ? -14.610 -9.690 -5.169 1.00 88.19 86 GLU A C 1
ATOM 661 O O . GLU A 1 86 ? -15.307 -9.677 -6.184 1.00 88.19 86 GLU A O 1
ATOM 666 N N . LEU A 1 87 ? -13.292 -9.489 -5.232 1.00 83.75 87 LEU A N 1
ATOM 667 C CA . LEU A 1 87 ? -12.570 -9.230 -6.479 1.00 83.75 87 LEU A CA 1
ATOM 668 C C . LEU A 1 87 ? -12.170 -10.508 -7.238 1.00 83.75 87 LEU A C 1
ATOM 670 O O . LEU A 1 87 ? -11.478 -10.412 -8.255 1.00 83.75 87 LEU A O 1
ATOM 674 N N . ALA A 1 88 ? -12.569 -11.693 -6.759 1.00 86.31 88 ALA A N 1
ATOM 675 C CA . ALA A 1 88 ? -12.180 -12.996 -7.305 1.00 86.31 88 ALA A CA 1
ATOM 676 C C . ALA A 1 88 ? -10.650 -13.169 -7.450 1.00 86.31 88 ALA A C 1
ATOM 678 O O . ALA A 1 88 ? -10.144 -13.770 -8.403 1.00 86.31 88 ALA A O 1
ATOM 679 N N . ILE A 1 89 ? -9.894 -12.627 -6.491 1.00 83.00 89 ILE A N 1
ATOM 680 C CA . ILE A 1 89 ? -8.435 -12.726 -6.406 1.00 83.00 89 ILE A CA 1
ATOM 681 C C . ILE A 1 89 ? -8.081 -13.907 -5.487 1.00 83.00 89 ILE A C 1
ATOM 683 O O . ILE A 1 89 ? -8.682 -14.048 -4.422 1.00 83.00 89 ILE A O 1
ATOM 687 N N . PRO A 1 90 ? -7.083 -14.749 -5.837 1.00 79.25 90 PRO A N 1
ATOM 688 C CA . PRO A 1 90 ? -6.618 -15.815 -4.954 1.00 79.25 90 PRO A CA 1
ATOM 689 C C . PRO A 1 90 ? -6.294 -15.304 -3.548 1.00 79.25 90 PRO A C 1
ATOM 691 O O . PRO A 1 90 ? -5.682 -14.242 -3.405 1.00 79.25 90 PRO A O 1
ATOM 694 N N . SER A 1 91 ? -6.665 -16.083 -2.527 1.00 73.62 91 SER A N 1
ATOM 695 C CA . SER A 1 91 ? -6.550 -15.671 -1.127 1.00 73.62 91 SER A CA 1
ATOM 696 C C . SER A 1 91 ? -5.138 -15.171 -0.787 1.00 73.62 91 SER A C 1
ATOM 698 O O . SER A 1 91 ? -4.140 -15.818 -1.142 1.00 73.62 91 SER A O 1
ATOM 700 N N . PRO A 1 92 ? -5.030 -14.024 -0.095 1.00 73.12 92 PRO A N 1
ATOM 701 C CA . PRO A 1 92 ? -3.745 -13.423 0.214 1.00 73.12 92 PRO A CA 1
ATOM 702 C C . PRO A 1 92 ? -2.973 -14.289 1.216 1.00 73.12 92 PRO A C 1
ATOM 704 O O . PRO A 1 92 ? -3.535 -14.848 2.156 1.00 73.12 92 PRO A O 1
ATOM 707 N N . ARG A 1 93 ? -1.651 -14.390 1.034 1.00 72.38 93 ARG A N 1
ATOM 708 C CA . ARG A 1 93 ? -0.761 -14.975 2.047 1.00 72.38 93 ARG A CA 1
ATOM 709 C C . ARG A 1 93 ? -0.263 -13.868 2.961 1.00 72.38 93 ARG A C 1
ATOM 711 O O . ARG A 1 93 ? 0.346 -12.911 2.485 1.00 72.38 93 ARG A O 1
ATOM 718 N N . PHE A 1 94 ? -0.474 -14.031 4.260 1.00 72.31 94 PHE A N 1
ATOM 719 C CA . PHE A 1 94 ? 0.013 -13.102 5.274 1.00 72.31 94 PHE A CA 1
ATOM 720 C C . PHE A 1 94 ? 1.357 -13.577 5.829 1.00 72.31 94 PHE A C 1
ATOM 722 O O . PHE A 1 94 ? 1.571 -14.770 6.036 1.00 72.31 94 PHE A O 1
ATOM 729 N N . GLY A 1 95 ? 2.268 -12.638 6.070 1.00 66.06 95 GLY A N 1
ATOM 730 C CA . GLY A 1 95 ? 3.562 -12.896 6.693 1.00 66.06 95 GLY A CA 1
ATOM 731 C C . GLY A 1 95 ? 3.993 -11.699 7.528 1.00 66.06 95 GLY A C 1
ATOM 732 O O . GLY A 1 95 ? 3.586 -10.569 7.256 1.00 66.06 95 GLY A O 1
ATOM 733 N N . SER A 1 96 ? 4.810 -11.938 8.552 1.00 63.53 96 SER A N 1
ATOM 734 C CA . SER A 1 96 ? 5.420 -10.862 9.327 1.00 63.53 96 SER A CA 1
ATOM 735 C C . SER A 1 96 ? 6.534 -10.201 8.512 1.00 63.53 96 SER A C 1
ATOM 737 O O . SER A 1 96 ? 7.365 -10.867 7.894 1.00 63.53 96 SER A O 1
ATOM 739 N N . ALA A 1 97 ? 6.551 -8.869 8.493 1.00 61.72 97 ALA A N 1
ATOM 740 C CA . ALA A 1 97 ? 7.586 -8.089 7.826 1.00 61.72 97 ALA A CA 1
ATOM 741 C C . ALA A 1 97 ? 8.178 -7.076 8.807 1.00 61.72 97 ALA A C 1
ATOM 743 O O . ALA A 1 97 ? 7.454 -6.331 9.465 1.00 61.72 97 ALA A O 1
ATOM 744 N N . GLN A 1 98 ? 9.505 -7.029 8.891 1.00 52.88 98 GLN A N 1
ATOM 745 C CA . GLN A 1 98 ? 10.207 -6.019 9.678 1.00 52.88 98 GLN A CA 1
ATOM 746 C C . GLN A 1 98 ? 10.217 -4.690 8.912 1.00 52.88 98 GLN A C 1
ATOM 748 O O . GLN A 1 98 ? 10.597 -4.627 7.737 1.00 52.88 98 GLN A O 1
ATOM 753 N N . LEU A 1 99 ? 9.803 -3.606 9.573 1.00 56.53 99 LEU A N 1
ATOM 754 C CA . LEU A 1 99 ? 9.870 -2.268 8.990 1.00 56.53 99 LEU A CA 1
ATOM 755 C C . LEU A 1 99 ? 11.335 -1.862 8.811 1.00 56.53 99 LEU A C 1
ATOM 757 O O . LEU A 1 99 ? 12.106 -1.808 9.766 1.00 56.53 99 LEU A O 1
ATOM 761 N N . SER A 1 100 ? 11.729 -1.548 7.575 1.00 56.88 100 SER A N 1
ATOM 762 C CA . SER A 1 100 ? 13.096 -1.093 7.315 1.00 56.88 100 SER A CA 1
ATOM 763 C C . SER A 1 100 ? 13.339 0.294 7.915 1.00 56.88 100 SER A C 1
ATOM 765 O O . SER A 1 100 ? 12.460 1.160 7.898 1.00 56.88 100 SER A O 1
ATOM 767 N N . PHE A 1 101 ? 14.579 0.553 8.336 1.00 49.03 101 PHE A N 1
ATOM 768 C CA . PHE A 1 101 ? 15.025 1.852 8.854 1.00 49.03 101 PHE A CA 1
ATOM 769 C C . PHE A 1 101 ? 14.684 3.037 7.926 1.00 49.03 101 PHE A C 1
ATOM 771 O O . PHE A 1 101 ? 14.396 4.141 8.378 1.00 49.03 101 PHE A O 1
ATOM 778 N N . SER A 1 102 ? 14.641 2.805 6.613 1.00 55.09 102 SER A N 1
ATOM 779 C CA . SER A 1 102 ? 14.227 3.775 5.589 1.00 55.09 102 SER A CA 1
ATOM 780 C C . SER A 1 102 ? 12.761 4.217 5.706 1.00 55.09 102 SER A C 1
ATOM 782 O O . SER A 1 102 ? 12.469 5.391 5.500 1.00 55.09 102 SER A O 1
ATOM 784 N N . LEU A 1 103 ? 11.843 3.312 6.068 1.00 57.12 103 LEU A N 1
ATOM 785 C CA . LEU A 1 103 ? 10.438 3.654 6.333 1.00 57.12 103 LEU A CA 1
ATOM 786 C C . LEU A 1 103 ? 10.308 4.449 7.634 1.00 57.12 103 LEU A C 1
ATOM 788 O O . LEU A 1 103 ? 9.645 5.483 7.655 1.00 57.12 103 LEU A O 1
ATOM 792 N N . LEU A 1 104 ? 11.025 4.027 8.680 1.00 57.56 104 LEU A N 1
ATOM 793 C CA . LEU A 1 104 ? 11.088 4.755 9.951 1.00 57.56 104 LEU A CA 1
ATOM 794 C C . LEU A 1 104 ? 11.668 6.163 9.766 1.00 57.56 104 LEU A C 1
ATOM 796 O O . LEU A 1 104 ? 11.173 7.119 10.355 1.00 57.56 104 LEU A O 1
ATOM 800 N N . SER A 1 105 ? 12.667 6.307 8.894 1.00 54.97 105 SER A N 1
ATOM 801 C CA . SER A 1 105 ? 13.270 7.591 8.529 1.00 54.97 105 SER A CA 1
ATOM 802 C C . SER A 1 105 ? 12.334 8.465 7.699 1.00 54.97 105 SER A C 1
ATOM 804 O O . SER A 1 105 ? 12.328 9.672 7.891 1.00 54.97 105 SER A O 1
ATOM 806 N N . TYR A 1 106 ? 11.550 7.893 6.782 1.00 62.19 106 TYR A N 1
ATOM 807 C CA . TYR A 1 106 ? 10.561 8.640 6.000 1.00 62.19 106 TYR A CA 1
ATOM 808 C C . TYR A 1 106 ? 9.469 9.226 6.905 1.00 62.19 106 TYR A C 1
ATOM 810 O O . TYR A 1 106 ? 9.208 10.427 6.851 1.00 62.19 106 TYR A O 1
ATOM 818 N N . LEU A 1 107 ? 8.919 8.404 7.805 1.00 56.97 107 LEU A N 1
ATOM 819 C CA . LEU A 1 107 ? 7.973 8.848 8.832 1.00 56.97 107 LEU A CA 1
ATOM 820 C C . LEU A 1 107 ? 8.622 9.874 9.776 1.00 56.97 107 LEU A C 1
ATOM 822 O O . LEU A 1 107 ? 8.026 10.896 10.100 1.00 56.97 107 LEU A O 1
ATOM 826 N N . SER A 1 108 ? 9.891 9.660 10.142 1.00 56.50 108 SER A N 1
ATOM 827 C CA . SER A 1 108 ? 10.636 10.565 11.022 1.00 56.50 108 SER A CA 1
ATOM 828 C C . SER A 1 108 ? 11.103 11.862 10.354 1.00 56.50 108 SER A C 1
ATOM 830 O O . SER A 1 108 ? 11.334 12.835 11.049 1.00 56.50 108 SER A O 1
ATOM 832 N N . ARG A 1 109 ? 11.282 11.940 9.032 1.00 57.53 109 ARG A N 1
ATOM 833 C CA . ARG A 1 109 ? 11.694 13.188 8.350 1.00 57.53 109 ARG A CA 1
ATOM 834 C C . ARG A 1 109 ? 10.542 14.178 8.209 1.00 57.53 109 ARG A C 1
ATOM 836 O O . ARG A 1 109 ? 10.784 15.366 8.043 1.00 57.53 109 ARG A O 1
ATOM 843 N N . ARG A 1 110 ? 9.304 13.703 8.344 1.00 57.78 110 ARG A N 1
ATOM 844 C CA . ARG A 1 110 ? 8.099 14.528 8.496 1.00 57.78 110 ARG A CA 1
ATOM 845 C C . ARG A 1 110 ? 7.799 14.849 9.981 1.00 57.78 110 ARG A C 1
ATOM 847 O O . ARG A 1 110 ? 6.694 15.267 10.291 1.00 57.78 110 ARG A O 1
ATOM 854 N N . ARG A 1 111 ? 8.787 14.695 10.892 1.00 48.19 111 ARG A N 1
ATOM 855 C CA . ARG A 1 111 ? 8.716 14.830 12.375 1.00 48.19 111 ARG A CA 1
ATOM 856 C C . ARG A 1 111 ? 8.136 16.119 12.956 1.00 48.19 111 ARG A C 1
ATOM 858 O O . ARG A 1 111 ? 8.003 16.174 14.171 1.00 48.19 111 ARG A O 1
ATOM 865 N N . GLY A 1 112 ? 7.773 17.116 12.153 1.00 47.16 112 GLY A N 1
ATOM 866 C CA . GLY A 1 112 ? 7.027 18.272 12.659 1.00 47.16 112 GLY A CA 1
ATOM 867 C C . GLY A 1 112 ? 5.651 17.908 13.239 1.00 47.16 112 GLY A C 1
ATOM 868 O O . GLY A 1 112 ? 5.104 18.689 14.002 1.00 47.16 112 GLY A O 1
ATOM 86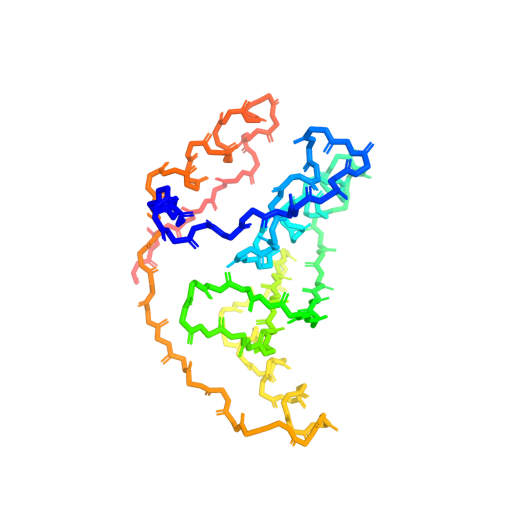9 N N . GLU A 1 113 ? 5.112 16.722 12.919 1.00 51.28 113 GLU A N 1
ATOM 870 C CA . GLU A 1 113 ? 3.747 16.293 13.285 1.00 51.28 113 GLU A CA 1
ATOM 871 C C . GLU A 1 113 ? 3.705 14.945 14.055 1.00 51.28 113 GLU A C 1
ATOM 873 O O . GLU A 1 113 ? 2.637 14.377 14.284 1.00 51.28 113 GLU A O 1
ATOM 878 N N . ALA A 1 114 ? 4.861 14.397 14.461 1.00 44.25 114 ALA A N 1
ATOM 879 C CA . ALA A 1 114 ? 5.003 12.989 14.867 1.00 44.25 114 ALA A CA 1
ATOM 880 C C . ALA A 1 114 ? 4.787 12.660 16.362 1.00 44.25 114 ALA A C 1
ATOM 882 O O . ALA A 1 114 ? 4.841 11.482 16.713 1.00 44.25 114 ALA A O 1
ATOM 883 N N . ASP A 1 115 ? 4.467 13.624 17.231 1.00 45.25 115 ASP A N 1
ATOM 884 C CA . ASP A 1 115 ? 4.113 13.336 18.640 1.00 45.25 115 ASP A CA 1
ATOM 885 C C . ASP A 1 115 ? 2.813 12.517 18.789 1.00 45.25 115 ASP A C 1
ATOM 887 O O . ASP A 1 115 ? 2.490 12.016 19.865 1.00 45.25 115 ASP A O 1
ATOM 891 N N . ARG A 1 116 ? 2.071 12.315 17.692 1.00 46.75 116 ARG A N 1
ATOM 892 C CA . ARG A 1 116 ? 0.808 11.564 17.659 1.00 46.75 116 ARG A CA 1
ATOM 893 C C . ARG A 1 116 ? 0.961 10.070 1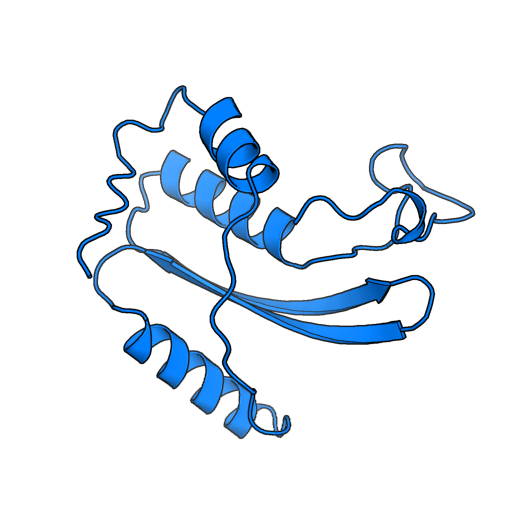7.340 1.00 46.75 116 ARG A C 1
ATOM 895 O O . ARG A 1 116 ? -0.005 9.325 17.471 1.00 46.75 116 ARG A O 1
ATOM 902 N N . PHE A 1 117 ? 2.152 9.610 16.951 1.00 48.09 117 PHE A N 1
ATOM 903 C CA . PHE A 1 117 ? 2.405 8.212 16.584 1.00 48.09 117 PHE A CA 1
ATOM 904 C C . PHE A 1 117 ? 3.075 7.433 17.725 1.00 48.09 117 PHE A C 1
ATOM 906 O O . PHE A 1 117 ? 4.251 7.073 17.655 1.00 48.09 117 PHE A O 1
ATOM 913 N N . ARG A 1 118 ? 2.312 7.110 18.776 1.00 37.75 118 ARG A N 1
ATOM 914 C CA . ARG A 1 118 ? 2.684 6.022 19.693 1.00 37.75 118 ARG A CA 1
ATOM 915 C C . ARG A 1 118 ? 2.408 4.688 18.999 1.00 37.75 118 ARG A C 1
ATOM 917 O O . ARG A 1 118 ? 1.321 4.139 19.111 1.00 37.75 118 ARG A O 1
ATOM 924 N N . ILE A 1 119 ? 3.399 4.157 18.285 1.00 41.91 119 ILE A N 1
ATOM 925 C CA . ILE A 1 119 ? 3.413 2.730 17.943 1.00 41.91 119 ILE A CA 1
ATOM 926 C C . ILE A 1 119 ? 3.755 1.990 19.239 1.00 41.91 119 ILE A C 1
ATOM 928 O O . ILE A 1 119 ? 4.928 1.802 19.564 1.00 41.91 119 ILE A O 1
ATOM 932 N N . THR A 1 120 ? 2.738 1.631 20.020 1.00 33.38 120 THR A N 1
ATOM 933 C CA . THR A 1 120 ? 2.895 0.737 21.169 1.00 33.38 120 THR A CA 1
ATOM 934 C C . THR A 1 120 ? 3.339 -0.629 20.657 1.00 33.38 120 THR A C 1
ATOM 936 O O . THR A 1 120 ? 2.530 -1.418 20.181 1.00 33.38 120 THR A O 1
ATOM 939 N N . HIS A 1 121 ? 4.644 -0.895 20.726 1.00 31.42 121 HIS A N 1
ATOM 940 C CA . HIS A 1 121 ? 5.165 -2.255 20.715 1.00 31.42 121 HIS A CA 1
ATOM 941 C C . HIS A 1 121 ? 4.877 -2.847 22.093 1.00 31.42 121 HIS A C 1
ATOM 943 O O . HIS A 1 121 ? 5.678 -2.669 23.004 1.00 31.42 121 HIS A O 1
ATOM 949 N N . ASN A 1 122 ? 3.738 -3.513 22.245 1.00 24.75 122 ASN A N 1
ATOM 950 C CA . ASN A 1 122 ? 3.590 -4.531 23.273 1.00 24.75 122 ASN A CA 1
ATOM 951 C C . ASN A 1 122 ? 3.283 -5.846 22.563 1.00 24.75 122 ASN A C 1
ATOM 953 O O . ASN A 1 122 ? 2.393 -5.900 21.716 1.00 24.75 122 ASN A O 1
ATOM 957 N N . TRP A 1 123 ? 4.133 -6.823 22.866 1.00 34.97 123 TRP A N 1
ATOM 958 C CA . TRP A 1 123 ? 4.088 -8.207 22.413 1.00 34.97 123 TRP A CA 1
ATOM 959 C C . TRP A 1 123 ? 2.820 -8.916 22.876 1.00 34.97 123 TRP A C 1
ATOM 961 O O . TRP A 1 123 ? 2.338 -8.572 23.980 1.00 34.97 123 TRP A O 1
#

InterPro domains:
  IPR041616 Phenylalanyl tRNA synthetase beta chain, core domain [PF17759] (6-98)
  IPR045864 Class II Aminoacyl-tRNA synthetase/Biotinyl protein ligase (BPL) and lipoyl protein ligase (LPL) [G3DSA:3.30.930.10] (1-114)
  IPR045864 Class II Aminoacyl-tRNA synthetase/Biotinyl protein ligase (BPL) and lipoyl protein ligase (LPL) [SSF55681] (7-98)

Sequence (123 aa):
MGLAPREIIKIANPLTEKQNVMRPSLIPGLLNNLIHNLNQGNSVVKVFELGRVFSPRREQTALGAFLTGEGDIYDLKGILEALCEELAIPSPRFGSAQLSFSLLSYLSRRRGEADRFRITHNW